Protein AF-A0A3D2WBE5-F1 (afdb_monomer)

Foldseek 3Di:
DQAQLDPPRDPLCLVQADVVCNVVSVVVCCVPPVVCVVVQCVPPNSQQDKDWPDKDKDDWAWAWDWDQDPVRDIDIFTKTKIKMFTDIDPSHPDDCVPPDGIWIFIWGDDPNGIGTHDIPDDHDGPPPPDDD

Secondary structure (DSSP, 8-state):
-EESSSTTB-TT-GGGB-GGGHHHHHHHHHHHTSTTHHHHHHHH-GGGS-EEEEEEEPPPEEEEEEEE-TTSSEEEEEEEEEEEEEEE-S--SS--SSS--EEEEEEEEETTEEEEEEES--PPB-------

Nearest PDB structures (foldseek):
  7c8z-assembly2_H  TM=4.391E-01  e=7.261E-01  Ralstonia sp.
  7jil-assembly1_S  TM=3.353E-01  e=2.164E+00  Flavobacterium johnsoniae

pLDDT: mean 71.67, std 14.64, range [37.5, 90.56]

Solvent-accessible surface area (backbone atoms only — not comparable to full-atom values): 7822 Å² total; per-residue (Å²): 119,37,24,63,62,47,101,85,27,52,69,78,43,69,91,42,44,30,76,95,47,43,65,67,50,49,51,56,38,42,69,74,70,43,67,59,46,68,58,46,40,75,75,63,36,53,82,31,40,59,33,36,73,46,79,49,68,54,83,70,41,64,26,53,43,78,43,75,38,98,87,70,46,82,41,80,38,70,25,30,40,34,45,36,40,46,41,71,49,85,68,36,81,66,82,65,84,85,50,87,47,62,52,37,31,28,32,34,70,56,94,90,41,76,23,41,69,45,71,75,55,86,58,65,66,68,80,81,76,81,80,129

Structure (mmCIF, N/CA/C/O backbone):
data_AF-A0A3D2WBE5-F1
#
_entry.id   AF-A0A3D2WBE5-F1
#
loop_
_atom_site.group_PDB
_atom_site.id
_atom_site.type_symbol
_atom_site.label_atom_id
_atom_site.label_alt_id
_atom_site.label_comp_id
_atom_site.label_asym_id
_atom_site.label_entity_id
_atom_site.label_seq_id
_atom_site.pdbx_PDB_ins_code
_atom_site.Cartn_x
_atom_site.Cartn_y
_atom_site.Cartn_z
_atom_site.occupancy
_atom_site.B_iso_or_equiv
_atom_site.auth_seq_id
_atom_site.auth_comp_id
_atom_site.auth_asym_id
_atom_site.auth_atom_id
_atom_site.pdbx_PDB_model_num
ATOM 1 N N . THR A 1 1 ? -10.119 -5.479 1.412 1.00 49.91 1 THR A N 1
ATOM 2 C CA . THR A 1 1 ? -9.847 -5.194 2.830 1.00 49.91 1 THR A CA 1
ATOM 3 C C . THR A 1 1 ? -8.423 -5.599 3.120 1.00 49.91 1 THR A C 1
ATOM 5 O O . THR A 1 1 ? -8.074 -6.734 2.812 1.00 49.91 1 THR A O 1
ATOM 8 N N . TRP A 1 2 ? -7.585 -4.677 3.592 1.00 57.00 2 TRP A N 1
ATOM 9 C CA . TRP A 1 2 ? -6.273 -5.026 4.152 1.00 57.00 2 TRP A CA 1
ATOM 10 C C . TRP A 1 2 ? -6.467 -5.130 5.665 1.00 57.00 2 TRP A C 1
ATOM 12 O O . TRP A 1 2 ? -7.016 -4.216 6.275 1.00 57.00 2 TRP A O 1
ATOM 22 N N . THR A 1 3 ? -6.138 -6.268 6.264 1.00 50.34 3 THR A N 1
ATOM 23 C CA . THR A 1 3 ? -6.434 -6.546 7.669 1.00 50.34 3 THR A CA 1
ATOM 24 C C . THR A 1 3 ? -5.342 -7.388 8.308 1.00 50.34 3 THR A C 1
ATOM 26 O O . THR A 1 3 ? -4.978 -8.446 7.802 1.00 50.34 3 THR A O 1
ATOM 29 N N . ASN A 1 4 ? -4.873 -6.945 9.474 1.00 53.56 4 ASN A N 1
ATOM 30 C CA . ASN A 1 4 ? -3.970 -7.729 10.316 1.00 53.56 4 ASN A CA 1
ATOM 31 C C . ASN A 1 4 ? -4.735 -8.690 11.247 1.00 53.56 4 ASN A C 1
ATOM 33 O O . ASN A 1 4 ? -4.120 -9.382 12.059 1.00 53.56 4 ASN A O 1
ATOM 37 N N . LYS A 1 5 ? -6.073 -8.751 11.140 1.00 52.94 5 LYS A N 1
ATOM 38 C CA . LYS A 1 5 ? -6.924 -9.660 11.927 1.00 52.94 5 LYS A CA 1
ATOM 39 C C . LYS A 1 5 ? -6.845 -11.108 11.428 1.00 52.94 5 LYS A C 1
ATOM 41 O O . LYS A 1 5 ? -6.922 -12.026 12.240 1.00 52.94 5 LYS A O 1
ATOM 46 N N . ASP A 1 6 ? -6.607 -11.295 10.127 1.00 51.03 6 ASP A N 1
ATOM 47 C CA . ASP A 1 6 ? -6.464 -12.595 9.466 1.00 51.03 6 ASP A CA 1
ATOM 48 C C . ASP A 1 6 ? -5.141 -12.657 8.690 1.00 51.03 6 ASP A C 1
ATOM 50 O O . ASP A 1 6 ? -4.824 -11.771 7.899 1.00 51.03 6 ASP A O 1
ATOM 54 N N . GLY A 1 7 ? -4.364 -13.722 8.913 1.00 49.25 7 GLY A N 1
ATOM 55 C CA . GLY A 1 7 ? -2.922 -13.815 8.625 1.00 49.25 7 GLY A CA 1
ATOM 56 C C . GLY A 1 7 ? -2.427 -13.655 7.177 1.00 49.25 7 GLY A C 1
ATOM 57 O O . GLY A 1 7 ? -1.242 -13.866 6.956 1.00 49.25 7 GLY A O 1
ATOM 58 N N . ASN A 1 8 ? -3.276 -13.291 6.209 1.00 44.59 8 ASN A N 1
ATOM 59 C CA . ASN A 1 8 ? -2.911 -13.169 4.788 1.00 44.59 8 ASN A CA 1
ATOM 60 C C . ASN A 1 8 ? -3.144 -11.768 4.179 1.00 44.59 8 ASN A C 1
ATOM 62 O O . ASN A 1 8 ? -2.920 -11.587 2.984 1.00 44.59 8 ASN A O 1
ATOM 66 N N . TYR A 1 9 ? -3.588 -10.764 4.944 1.00 50.00 9 TYR A N 1
ATOM 67 C CA . TYR A 1 9 ? -3.874 -9.418 4.414 1.00 50.00 9 TYR A CA 1
ATOM 68 C C . TYR A 1 9 ? -3.108 -8.317 5.142 1.00 50.00 9 TYR A C 1
ATOM 70 O O . TYR A 1 9 ? -3.676 -7.290 5.497 1.00 50.00 9 TYR A O 1
ATOM 78 N N . ASP A 1 10 ? -1.809 -8.543 5.312 1.00 59.62 10 ASP A N 1
ATOM 79 C CA . ASP A 1 10 ? -0.871 -7.625 5.952 1.00 59.62 10 ASP A CA 1
ATOM 80 C C . ASP A 1 10 ? -1.057 -6.167 5.485 1.00 59.62 10 ASP A C 1
ATOM 82 O O . ASP A 1 10 ? -0.906 -5.863 4.298 1.00 59.62 10 ASP A O 1
ATOM 86 N N . ILE A 1 11 ? -1.389 -5.265 6.415 1.00 54.34 11 ILE A N 1
ATOM 87 C CA . ILE A 1 11 ? -1.560 -3.827 6.137 1.00 54.34 11 ILE A CA 1
ATOM 88 C C . ILE A 1 11 ? -0.225 -3.188 5.732 1.00 54.34 11 ILE A C 1
ATOM 90 O O . ILE A 1 11 ? -0.222 -2.238 4.954 1.00 54.34 11 ILE A O 1
ATOM 94 N N . GLY A 1 12 ? 0.903 -3.759 6.169 1.00 56.94 12 GLY A N 1
ATOM 95 C CA . GLY A 1 12 ? 2.239 -3.404 5.684 1.00 56.94 12 GLY A CA 1
ATOM 96 C C . GLY A 1 12 ? 2.464 -3.712 4.197 1.00 56.94 12 GLY A C 1
ATOM 97 O O . GLY A 1 12 ? 3.471 -3.299 3.628 1.00 56.94 12 GLY A O 1
ATOM 98 N N . GLY A 1 13 ? 1.531 -4.410 3.535 1.00 57.53 13 GLY A N 1
ATOM 99 C CA . GLY A 1 13 ? 1.585 -4.670 2.099 1.00 57.53 13 GLY A CA 1
ATOM 100 C C . GLY A 1 13 ? 2.693 -5.644 1.705 1.00 57.53 13 GLY A C 1
ATOM 101 O O . GLY A 1 13 ? 3.001 -5.748 0.517 1.00 57.53 13 GLY A O 1
ATOM 102 N N . MET A 1 14 ? 3.262 -6.385 2.669 1.00 57.81 14 MET A N 1
ATOM 103 C CA . MET A 1 14 ? 4.493 -7.160 2.476 1.00 57.81 14 MET A CA 1
ATOM 104 C C . MET A 1 14 ? 4.413 -8.182 1.333 1.00 57.81 14 MET A C 1
ATOM 106 O O . MET A 1 14 ? 5.393 -8.467 0.649 1.00 57.81 14 MET A O 1
ATOM 110 N N . GLN A 1 15 ? 3.214 -8.705 1.086 1.00 58.69 15 GLN A N 1
ATOM 111 C CA . GLN A 1 15 ? 2.937 -9.670 0.024 1.00 58.69 15 GLN A CA 1
ATOM 112 C C . GLN A 1 15 ? 2.983 -9.088 -1.400 1.00 58.69 15 GLN A C 1
ATOM 114 O O . GLN A 1 15 ? 3.049 -9.857 -2.360 1.00 58.69 15 GLN A O 1
ATOM 119 N N . TYR A 1 16 ? 2.934 -7.762 -1.556 1.00 62.81 16 TYR A N 1
ATOM 120 C CA . TYR A 1 16 ? 2.911 -7.071 -2.852 1.00 62.81 16 TYR A CA 1
ATOM 121 C C . TYR A 1 16 ? 4.241 -6.402 -3.204 1.00 62.81 16 TYR A C 1
ATOM 123 O O . TYR A 1 16 ? 4.323 -5.735 -4.231 1.00 62.81 16 TYR A O 1
ATOM 131 N N . ILE A 1 17 ? 5.276 -6.564 -2.379 1.00 66.25 17 ILE A N 1
ATOM 132 C CA . ILE A 1 17 ? 6.580 -5.937 -2.601 1.00 66.25 17 ILE A CA 1
ATOM 133 C C . ILE A 1 17 ? 7.337 -6.666 -3.709 1.00 66.25 17 ILE A C 1
ATOM 135 O O . ILE A 1 17 ? 7.386 -7.898 -3.744 1.00 66.25 17 ILE A O 1
ATOM 139 N N . TYR A 1 18 ? 7.970 -5.887 -4.586 1.00 62.97 18 TYR A N 1
ATOM 140 C CA . TYR A 1 18 ? 8.916 -6.378 -5.576 1.00 62.97 18 TYR A CA 1
ATOM 141 C C . TYR A 1 18 ? 10.061 -7.109 -4.870 1.00 62.97 18 TYR A C 1
ATOM 143 O O . TYR A 1 18 ? 10.773 -6.527 -4.053 1.00 62.97 18 TYR A O 1
ATOM 151 N N . THR A 1 19 ? 10.224 -8.398 -5.174 1.00 62.66 19 THR A N 1
ATOM 152 C CA . THR A 1 19 ? 11.069 -9.335 -4.403 1.00 62.66 19 THR A CA 1
ATOM 153 C C . THR A 1 19 ? 12.483 -8.803 -4.088 1.00 62.66 19 THR A C 1
ATOM 155 O O . THR A 1 19 ? 12.920 -8.956 -2.948 1.00 62.66 19 THR A O 1
ATOM 158 N N . PRO A 1 20 ? 13.189 -8.111 -5.005 1.00 62.75 20 PRO A N 1
ATOM 159 C CA . PRO A 1 20 ? 14.493 -7.502 -4.710 1.00 62.75 20 PRO A CA 1
ATOM 160 C C . PRO A 1 20 ? 14.511 -6.421 -3.615 1.00 62.75 20 PRO A C 1
ATOM 162 O O . PRO A 1 20 ? 15.570 -6.143 -3.061 1.00 62.75 20 PRO A O 1
ATOM 165 N N . MET A 1 21 ? 13.368 -5.817 -3.282 1.00 58.47 21 MET A N 1
ATOM 166 C CA . MET A 1 21 ? 13.240 -4.756 -2.273 1.00 58.47 21 MET A CA 1
ATOM 167 C C . MET A 1 21 ? 12.698 -5.252 -0.924 1.00 58.47 21 MET A C 1
ATOM 169 O O . MET A 1 21 ? 12.549 -4.463 0.011 1.00 58.47 21 MET A O 1
ATOM 173 N N . SER A 1 22 ? 12.425 -6.554 -0.783 1.00 57.12 22 SER A N 1
ATOM 174 C CA . SER A 1 22 ? 11.727 -7.112 0.382 1.00 57.12 22 SER A CA 1
ATOM 175 C C . SER A 1 22 ? 12.429 -6.845 1.719 1.00 57.12 22 SER A C 1
ATOM 177 O O . SER A 1 22 ? 11.751 -6.666 2.725 1.00 57.12 22 SER A O 1
ATOM 179 N N . ALA A 1 23 ? 13.766 -6.784 1.748 1.00 55.78 23 ALA A N 1
ATOM 180 C CA . ALA A 1 23 ? 14.533 -6.526 2.971 1.00 55.78 23 ALA A CA 1
ATOM 181 C C . ALA A 1 23 ? 14.354 -5.087 3.490 1.00 55.78 23 ALA A C 1
ATOM 183 O O . ALA A 1 23 ? 14.080 -4.893 4.672 1.00 55.78 23 ALA A O 1
ATOM 184 N N . ASN A 1 24 ? 14.424 -4.093 2.599 1.00 57.75 24 ASN A N 1
ATOM 185 C CA . ASN A 1 24 ? 14.289 -2.677 2.960 1.00 57.75 24 ASN A CA 1
ATOM 186 C C . ASN A 1 24 ? 12.873 -2.354 3.465 1.00 57.75 24 ASN A C 1
ATOM 188 O O . ASN A 1 24 ? 12.688 -1.574 4.398 1.00 57.75 24 ASN A O 1
ATOM 192 N N . PHE A 1 25 ? 11.862 -2.991 2.874 1.00 58.84 25 PHE A N 1
ATOM 193 C CA . PHE A 1 25 ? 10.472 -2.838 3.298 1.00 58.84 25 PHE A CA 1
ATOM 194 C C . PHE A 1 25 ? 10.123 -3.618 4.565 1.00 58.84 25 PHE A C 1
ATOM 196 O O . PHE A 1 25 ? 9.342 -3.120 5.379 1.00 58.84 25 PHE A O 1
ATOM 203 N N . ALA A 1 26 ? 10.692 -4.816 4.747 1.00 57.00 26 ALA A N 1
ATOM 204 C CA . ALA A 1 26 ? 10.533 -5.574 5.984 1.00 57.00 26 ALA A CA 1
ATOM 205 C C . ALA A 1 26 ? 11.064 -4.769 7.171 1.00 57.00 26 ALA A C 1
ATOM 207 O O . ALA A 1 26 ? 10.385 -4.673 8.186 1.00 57.00 26 ALA A O 1
ATOM 208 N N . GLU A 1 27 ? 12.227 -4.133 7.019 1.00 56.84 27 GLU A N 1
ATOM 209 C CA . GLU A 1 27 ? 12.800 -3.270 8.048 1.00 56.84 27 GLU A CA 1
ATOM 210 C C . GLU A 1 27 ? 11.878 -2.076 8.351 1.00 56.84 27 GLU A C 1
ATOM 212 O O . GLU A 1 27 ? 11.460 -1.901 9.494 1.00 56.84 27 GLU A O 1
ATOM 217 N N . TYR A 1 28 ? 11.453 -1.316 7.336 1.00 56.62 28 TYR A N 1
ATOM 218 C CA . TYR A 1 28 ? 10.557 -0.169 7.539 1.00 56.62 28 TYR A CA 1
ATOM 219 C C . TYR A 1 28 ? 9.241 -0.545 8.242 1.00 56.62 28 TYR A C 1
ATOM 221 O O . TYR A 1 28 ? 8.803 0.158 9.157 1.00 56.62 28 TYR A O 1
ATOM 229 N N . SER A 1 29 ? 8.634 -1.664 7.838 1.00 59.12 29 SER A N 1
ATOM 230 C CA . SER A 1 29 ? 7.362 -2.143 8.389 1.00 59.12 29 SER A CA 1
ATOM 231 C C . SER A 1 29 ? 7.525 -2.683 9.812 1.00 59.12 29 SER A C 1
ATOM 233 O O . SER A 1 29 ? 6.699 -2.398 10.677 1.00 59.12 29 SER A O 1
ATOM 235 N N . LEU A 1 30 ? 8.607 -3.421 10.087 1.00 57.81 30 LEU A N 1
ATOM 236 C CA . LEU A 1 30 ? 8.888 -3.966 11.417 1.00 57.81 30 LEU A CA 1
ATOM 237 C C . LEU A 1 30 ? 9.138 -2.865 12.450 1.00 57.81 30 LEU A C 1
ATOM 239 O O . LEU A 1 30 ? 8.540 -2.908 13.521 1.00 57.81 30 LEU A O 1
ATOM 243 N N . TRP A 1 31 ? 9.964 -1.870 12.118 1.00 53.56 31 TRP A N 1
ATOM 244 C CA . TRP A 1 31 ? 10.348 -0.822 13.068 1.00 53.56 31 TRP A CA 1
ATOM 245 C C . TRP A 1 31 ? 9.261 0.221 13.323 1.00 53.56 31 TRP A C 1
ATOM 247 O O . TRP A 1 31 ? 9.217 0.772 14.409 1.00 53.56 31 TRP A O 1
ATOM 257 N N . ASN A 1 32 ? 8.394 0.520 12.350 1.00 56.12 32 ASN A N 1
ATOM 258 C CA . ASN A 1 32 ? 7.421 1.613 12.510 1.00 56.12 32 ASN A CA 1
ATOM 259 C C . ASN A 1 32 ? 5.987 1.137 12.741 1.00 56.12 32 ASN A C 1
ATOM 261 O O . ASN A 1 32 ? 5.180 1.874 13.300 1.00 56.12 32 ASN A O 1
ATOM 265 N N . PHE A 1 33 ? 5.642 -0.058 12.262 1.00 59.28 33 PHE A N 1
ATOM 266 C CA . PHE A 1 33 ? 4.256 -0.521 12.245 1.00 59.28 33 PHE A CA 1
ATOM 267 C C . PHE A 1 33 ? 4.025 -1.726 13.155 1.00 59.28 33 PHE A C 1
ATOM 269 O O . PHE A 1 33 ? 2.952 -1.851 13.747 1.00 59.28 33 PHE A O 1
ATOM 276 N N . TYR A 1 34 ? 5.031 -2.595 13.299 1.00 59.41 34 TYR A N 1
ATOM 277 C CA . TYR A 1 34 ? 4.922 -3.827 14.081 1.00 59.41 34 TYR A CA 1
ATOM 278 C C . TYR A 1 34 ? 5.636 -3.812 15.431 1.00 59.41 34 TYR A C 1
ATOM 280 O O . TYR A 1 34 ? 5.433 -4.758 16.190 1.00 59.41 34 TYR A O 1
ATOM 288 N N . GLU A 1 35 ? 6.395 -2.761 15.761 1.00 60.34 35 GLU A N 1
ATOM 289 C CA . GLU A 1 35 ? 7.200 -2.675 16.993 1.00 60.34 35 GLU A CA 1
ATOM 290 C C . GLU A 1 35 ? 6.381 -2.996 18.260 1.00 60.34 35 GLU A C 1
ATOM 292 O O . GLU A 1 35 ? 6.818 -3.787 19.093 1.00 60.34 35 GLU A O 1
ATOM 297 N N . ASP A 1 36 ? 5.142 -2.499 18.346 1.00 64.81 36 ASP A N 1
ATOM 298 C CA . ASP A 1 36 ? 4.252 -2.730 19.492 1.00 64.81 36 ASP A CA 1
ATOM 299 C C . ASP A 1 36 ? 3.189 -3.822 19.263 1.00 64.81 36 ASP A C 1
ATOM 301 O O . ASP A 1 36 ? 2.355 -4.083 20.138 1.00 64.81 36 ASP A O 1
ATOM 305 N N . MET A 1 37 ? 3.163 -4.483 18.099 1.00 66.44 37 MET A N 1
ATOM 306 C CA . MET A 1 37 ? 2.048 -5.371 17.737 1.00 66.44 37 MET A CA 1
ATOM 307 C C . MET A 1 37 ? 1.913 -6.568 18.694 1.00 66.44 37 MET A C 1
ATOM 309 O O . MET A 1 37 ? 0.792 -6.937 19.055 1.00 66.44 37 MET A O 1
ATOM 313 N N . ASP A 1 38 ? 3.025 -7.125 19.179 1.00 66.88 38 ASP A N 1
ATOM 314 C CA . ASP A 1 38 ? 3.017 -8.218 20.164 1.00 66.88 38 ASP A CA 1
ATOM 315 C C . ASP A 1 38 ? 2.405 -7.789 21.508 1.00 66.88 38 ASP A C 1
ATOM 317 O O . ASP A 1 38 ? 1.672 -8.558 22.147 1.00 66.88 38 ASP A O 1
ATOM 321 N N . LEU A 1 39 ? 2.645 -6.541 21.923 1.00 69.62 39 LEU A N 1
ATOM 322 C CA . LEU A 1 39 ? 2.055 -5.967 23.130 1.00 69.62 39 LEU A CA 1
ATOM 323 C C . LEU A 1 39 ? 0.535 -5.835 22.980 1.00 69.62 39 LEU A C 1
ATOM 325 O O . LEU A 1 39 ? -0.210 -6.262 23.866 1.00 69.62 39 LEU A O 1
ATOM 329 N N . TYR A 1 40 ? 0.066 -5.309 21.844 1.00 66.38 40 TYR A N 1
ATOM 330 C CA . TYR A 1 40 ? -1.365 -5.162 21.567 1.00 66.38 40 TYR A CA 1
ATOM 331 C C . TYR A 1 40 ? -2.089 -6.509 21.472 1.00 66.38 40 TYR A C 1
ATOM 333 O O . TYR A 1 40 ? -3.173 -6.655 22.042 1.00 66.38 40 TYR A O 1
ATOM 341 N N . ILE A 1 41 ? -1.483 -7.516 20.830 1.00 68.25 41 ILE A N 1
ATOM 342 C CA . ILE A 1 41 ? -2.039 -8.878 20.770 1.00 68.25 41 ILE A CA 1
ATOM 343 C C . ILE A 1 41 ? -2.174 -9.462 22.178 1.00 68.25 41 ILE A C 1
ATOM 345 O O . ILE A 1 41 ? -3.220 -10.022 22.511 1.00 68.25 41 ILE A O 1
ATOM 349 N N . THR A 1 42 ? -1.138 -9.309 23.005 1.00 73.69 42 THR A N 1
ATOM 350 C CA . THR A 1 42 ? -1.114 -9.851 24.370 1.00 73.69 42 THR A CA 1
ATOM 351 C C . THR A 1 42 ? -2.155 -9.186 25.272 1.00 73.69 42 THR A C 1
ATOM 353 O O . THR A 1 42 ? -2.759 -9.859 26.106 1.00 73.69 42 THR A O 1
ATOM 356 N N . GLN A 1 43 ? -2.383 -7.878 25.118 1.00 74.81 43 GLN A N 1
ATOM 357 C CA . GLN A 1 43 ? -3.281 -7.118 25.994 1.00 74.81 43 GLN A CA 1
ATOM 358 C C . GLN A 1 43 ? -4.747 -7.118 25.547 1.00 74.81 43 GLN A C 1
ATOM 360 O O . GLN A 1 43 ? -5.635 -7.147 26.399 1.00 74.81 43 GLN A O 1
ATOM 365 N N . TYR A 1 44 ? -5.016 -7.073 24.240 1.00 77.81 44 TYR A N 1
ATOM 366 C CA . TYR A 1 44 ? -6.360 -6.796 23.718 1.00 77.81 44 TYR A CA 1
ATOM 367 C C . TYR A 1 44 ? -6.913 -7.880 22.796 1.00 77.81 44 TYR A C 1
ATOM 369 O O . TYR A 1 44 ? -8.103 -7.849 22.491 1.00 77.81 44 TYR A O 1
ATOM 377 N N . GLY A 1 45 ? -6.089 -8.846 22.390 1.00 73.00 45 GLY A N 1
ATOM 378 C CA . GLY A 1 45 ? -6.485 -9.878 21.441 1.00 73.00 45 GLY A CA 1
ATOM 379 C C . GLY A 1 45 ? -6.417 -9.417 19.983 1.00 73.00 45 GLY A C 1
ATOM 380 O O . GLY A 1 45 ? -6.359 -8.231 19.658 1.00 73.00 45 GLY A O 1
ATOM 381 N N . ARG A 1 46 ? -6.391 -10.397 19.075 1.00 72.50 46 ARG A N 1
ATOM 382 C CA . ARG A 1 46 ? -6.218 -10.174 17.629 1.00 72.50 46 ARG A CA 1
ATOM 383 C C . ARG A 1 46 ? -7.391 -9.451 16.970 1.00 72.50 46 ARG A C 1
ATOM 385 O O . ARG A 1 46 ? -7.191 -8.741 15.992 1.00 72.50 46 ARG A O 1
ATOM 392 N N . ASP A 1 47 ? -8.600 -9.605 17.502 1.00 75.44 47 ASP A N 1
ATOM 393 C CA . ASP A 1 47 ? -9.810 -8.953 16.992 1.00 75.44 47 ASP A CA 1
ATOM 394 C C . ASP A 1 47 ? -9.784 -7.426 17.169 1.00 75.44 47 ASP A C 1
ATOM 396 O O . ASP A 1 47 ? -10.546 -6.721 16.507 1.00 75.44 47 ASP A O 1
ATOM 400 N N . LYS A 1 48 ? -8.888 -6.917 18.027 1.00 76.38 48 LYS A N 1
ATOM 401 C CA . LYS A 1 48 ? -8.675 -5.487 18.293 1.00 76.38 48 LYS A CA 1
ATOM 402 C C . LYS A 1 48 ? -7.501 -4.874 17.538 1.00 76.38 48 LYS A C 1
ATOM 404 O O . LYS A 1 48 ? -7.172 -3.714 17.788 1.00 76.38 48 LYS A O 1
ATOM 409 N N . LEU A 1 49 ? -6.880 -5.627 16.630 1.00 75.31 49 LEU A N 1
ATOM 410 C CA . LEU A 1 49 ? -5.888 -5.083 15.712 1.00 75.31 49 LEU A CA 1
ATOM 411 C C . LEU A 1 49 ? -6.548 -4.183 14.667 1.00 75.31 49 LEU A C 1
ATOM 413 O O . LEU A 1 49 ? -7.727 -4.315 14.336 1.00 75.31 49 LEU A O 1
ATOM 417 N N . ILE A 1 50 ? -5.748 -3.268 14.135 1.00 76.38 50 ILE A N 1
ATOM 418 C CA . ILE A 1 50 ? -6.148 -2.365 13.061 1.00 76.38 50 ILE A CA 1
ATOM 419 C C . ILE A 1 50 ? -6.585 -3.114 11.798 1.00 76.38 50 ILE A C 1
ATOM 421 O O . ILE A 1 50 ? -6.091 -4.188 11.450 1.00 76.38 50 ILE A O 1
ATOM 425 N N . GLU A 1 51 ? -7.512 -2.484 11.090 1.00 79.06 51 GLU A N 1
ATOM 426 C CA . GLU A 1 51 ? -8.075 -2.952 9.833 1.00 79.06 51 GLU A CA 1
ATOM 427 C C . GLU A 1 51 ? -8.273 -1.749 8.915 1.00 79.06 51 GLU A C 1
ATOM 429 O O . GLU A 1 51 ? -8.772 -0.716 9.358 1.00 79.06 51 GLU A O 1
ATOM 434 N N . VAL A 1 52 ? -7.897 -1.880 7.645 1.00 80.12 52 VAL A N 1
ATOM 435 C CA . VAL A 1 52 ? -8.227 -0.905 6.607 1.00 80.12 52 VAL A CA 1
ATOM 436 C C . VAL A 1 52 ? -9.582 -1.269 6.013 1.00 80.12 52 VAL A C 1
ATOM 438 O O . VAL A 1 52 ? -9.732 -2.292 5.335 1.00 80.12 52 VAL A O 1
ATOM 441 N N . THR A 1 53 ? -10.569 -0.413 6.252 1.00 83.44 53 THR A N 1
ATOM 442 C CA . THR A 1 53 ? -11.964 -0.627 5.845 1.00 83.44 53 THR A CA 1
ATOM 443 C C . THR A 1 53 ? -12.260 -0.075 4.456 1.00 83.44 53 THR A C 1
ATOM 445 O O . THR A 1 53 ? -13.161 -0.570 3.781 1.00 83.44 53 THR A O 1
ATOM 448 N N . SER A 1 54 ? -11.485 0.914 4.005 1.00 82.75 54 SER A N 1
ATOM 449 C CA . SER A 1 54 ? -11.645 1.551 2.699 1.00 82.75 54 SER A CA 1
ATOM 450 C C . SER A 1 54 ? -10.295 1.926 2.100 1.00 82.75 54 SER A C 1
ATOM 452 O O . SER A 1 54 ? -9.398 2.373 2.812 1.00 82.75 54 SER A O 1
ATOM 454 N N . VAL A 1 55 ? -10.167 1.754 0.783 1.00 82.88 55 VAL A N 1
ATOM 455 C CA . VAL A 1 55 ? -9.016 2.197 -0.011 1.00 82.88 55 VAL A CA 1
ATOM 456 C C . VAL A 1 55 ? -9.543 2.924 -1.241 1.00 82.88 55 VAL A C 1
ATOM 458 O O . VAL A 1 55 ? -10.429 2.428 -1.936 1.00 82.88 55 VAL A O 1
ATOM 461 N N . TH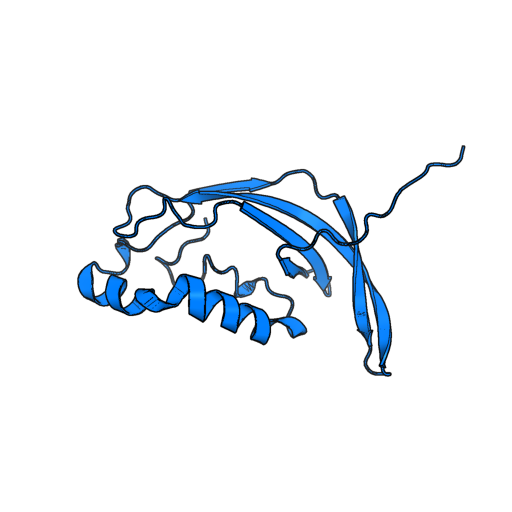R A 1 56 ? -8.971 4.086 -1.523 1.00 85.81 56 THR A N 1
ATOM 462 C CA . THR A 1 56 ? -9.199 4.854 -2.748 1.00 85.81 56 THR A CA 1
ATOM 463 C C . THR A 1 56 ? -7.862 5.123 -3.418 1.00 85.81 56 THR A C 1
ATOM 465 O O . THR A 1 56 ? -6.841 5.243 -2.743 1.00 85.81 56 THR A O 1
ATOM 468 N N . ALA A 1 57 ? -7.853 5.208 -4.743 1.00 85.75 57 ALA A N 1
ATOM 469 C CA . ALA A 1 57 ? -6.655 5.530 -5.503 1.00 85.75 57 ALA A CA 1
ATOM 470 C C . ALA A 1 57 ? -6.972 6.571 -6.573 1.00 85.75 57 ALA A C 1
ATOM 472 O O . ALA A 1 57 ? -8.050 6.555 -7.172 1.00 85.75 57 ALA A O 1
ATOM 473 N N . GLU A 1 58 ? -6.026 7.477 -6.791 1.00 88.19 58 GLU A N 1
ATOM 474 C CA . GLU A 1 58 ? -6.030 8.367 -7.948 1.00 88.19 58 GLU A CA 1
ATOM 475 C C . GLU A 1 58 ? -5.686 7.567 -9.222 1.00 88.19 58 GLU A C 1
ATOM 477 O O . GLU A 1 58 ? -5.102 6.479 -9.1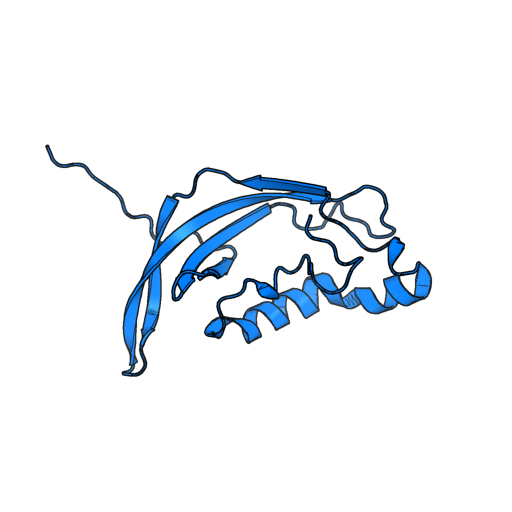25 1.00 88.19 58 GLU A O 1
ATOM 482 N N . PRO A 1 59 ? -6.048 8.063 -10.423 1.00 88.00 59 PRO A N 1
ATOM 483 C CA . PRO A 1 59 ? -5.631 7.439 -11.673 1.00 88.00 59 PRO A CA 1
ATOM 484 C C . PRO A 1 59 ? -4.113 7.245 -11.724 1.00 88.00 59 PRO A C 1
ATOM 486 O O . PRO A 1 59 ? -3.351 8.142 -11.366 1.00 88.00 59 PRO A O 1
ATOM 489 N N . ALA A 1 60 ? -3.686 6.068 -12.174 1.00 88.19 60 ALA A N 1
ATOM 490 C CA . ALA A 1 60 ? -2.275 5.746 -12.310 1.00 88.19 60 ALA A CA 1
ATOM 491 C C . ALA A 1 60 ? -1.610 6.631 -13.377 1.00 88.19 60 ALA A C 1
ATOM 493 O O . ALA A 1 60 ? -2.193 6.872 -14.436 1.00 88.19 60 ALA A O 1
ATOM 494 N N . VAL A 1 61 ? -0.383 7.073 -13.109 1.00 90.25 61 VAL A N 1
ATOM 495 C CA . VAL A 1 61 ? 0.423 7.890 -14.031 1.00 90.25 61 VAL A CA 1
ATOM 496 C C . VAL A 1 61 ? 1.588 7.056 -14.546 1.00 90.25 61 VAL A C 1
ATOM 498 O O . VAL A 1 61 ? 2.280 6.432 -13.745 1.00 90.25 61 VAL A O 1
ATOM 501 N N . SER A 1 62 ? 1.809 7.035 -15.862 1.00 90.56 62 SER A N 1
ATOM 502 C CA . SER A 1 62 ? 2.926 6.301 -16.464 1.00 90.56 62 SER A CA 1
ATOM 503 C C . SER A 1 62 ? 4.274 6.822 -15.971 1.00 90.56 62 SER A C 1
ATOM 505 O O . SER A 1 62 ? 4.504 8.030 -15.877 1.00 90.56 62 SER A O 1
ATOM 507 N N . ALA A 1 63 ? 5.176 5.894 -15.688 1.00 87.69 63 ALA A N 1
ATOM 508 C CA . ALA A 1 63 ? 6.499 6.171 -15.166 1.00 87.69 63 ALA A CA 1
ATOM 509 C C . ALA A 1 63 ? 7.531 5.157 -15.675 1.00 87.69 63 ALA A C 1
ATOM 511 O O . ALA A 1 63 ? 7.201 4.144 -16.295 1.00 87.69 63 ALA A O 1
ATOM 512 N N . VAL A 1 64 ? 8.799 5.426 -15.370 1.00 87.94 64 VAL A N 1
ATOM 513 C CA . VAL A 1 64 ? 9.906 4.488 -15.572 1.00 87.94 64 VAL A CA 1
ATOM 514 C C . VAL A 1 64 ? 10.565 4.207 -14.231 1.00 87.94 64 VAL A C 1
ATOM 516 O O . VAL A 1 64 ? 10.831 5.128 -13.461 1.00 87.94 64 VAL A O 1
ATOM 519 N N . TYR A 1 65 ? 10.836 2.933 -13.958 1.00 86.00 65 TYR A N 1
ATOM 520 C CA . TYR A 1 65 ? 11.594 2.517 -12.784 1.00 86.00 65 TYR A CA 1
ATOM 521 C C . TYR A 1 65 ? 12.923 1.896 -13.209 1.00 86.00 65 TYR A C 1
ATOM 523 O O . TYR A 1 65 ? 12.942 0.942 -13.986 1.00 86.00 65 TYR A O 1
ATOM 531 N N . GLU A 1 66 ? 14.035 2.438 -12.722 1.00 86.81 66 GLU A N 1
ATOM 532 C CA . GLU A 1 66 ? 15.370 1.942 -13.052 1.00 86.81 66 GLU A CA 1
ATOM 533 C C . GLU A 1 66 ? 15.876 0.972 -11.985 1.00 86.81 66 GLU A C 1
ATOM 535 O O . GLU A 1 66 ? 15.862 1.267 -10.789 1.00 86.81 66 GLU A O 1
ATOM 540 N N . ILE A 1 67 ? 16.361 -0.185 -12.433 1.00 82.50 67 ILE A N 1
ATOM 541 C CA . ILE A 1 67 ? 17.069 -1.159 -11.601 1.00 82.50 67 ILE A CA 1
ATOM 542 C C . ILE A 1 67 ? 18.473 -1.396 -12.147 1.00 82.50 67 ILE A C 1
ATOM 544 O O . ILE A 1 67 ? 18.734 -1.207 -13.333 1.00 82.50 67 ILE A O 1
ATOM 548 N N . THR A 1 68 ? 19.378 -1.872 -11.299 1.00 83.62 68 THR A N 1
ATOM 549 C CA . THR A 1 68 ? 20.671 -2.394 -11.754 1.00 83.62 68 THR A CA 1
ATOM 550 C C . THR A 1 68 ? 20.480 -3.811 -12.296 1.00 83.62 68 THR A C 1
ATOM 552 O O . THR A 1 68 ? 20.023 -4.693 -11.568 1.00 83.62 68 THR A O 1
ATOM 555 N N . GLY A 1 69 ? 20.819 -4.029 -13.565 1.00 81.31 69 GLY A N 1
ATOM 556 C CA . GLY A 1 69 ? 20.815 -5.338 -14.215 1.00 81.31 69 GLY A CA 1
ATOM 557 C C . GLY A 1 69 ? 21.924 -6.264 -13.708 1.00 81.31 69 GLY A C 1
ATOM 558 O O . GLY A 1 69 ? 22.855 -5.839 -13.023 1.00 81.31 69 GLY A O 1
ATOM 559 N N . GLU A 1 70 ? 21.845 -7.548 -14.066 1.00 81.12 70 GLU A N 1
ATOM 560 C CA . GLU A 1 70 ? 22.826 -8.571 -13.655 1.00 81.12 70 GLU A CA 1
ATOM 561 C C . GLU A 1 70 ? 24.254 -8.283 -14.148 1.00 81.12 70 GLU A C 1
ATOM 563 O O . GLU A 1 70 ? 25.229 -8.707 -13.530 1.00 81.12 70 GLU A O 1
ATOM 568 N N . ASP A 1 71 ? 24.384 -7.540 -15.246 1.00 87.75 71 ASP A N 1
ATOM 569 C CA . ASP A 1 71 ? 25.649 -7.092 -15.830 1.00 87.75 71 ASP A CA 1
ATOM 570 C C . ASP A 1 71 ? 26.170 -5.770 -15.228 1.00 87.75 71 ASP A C 1
ATOM 572 O O . ASP A 1 71 ? 27.228 -5.279 -15.628 1.00 87.75 71 ASP A O 1
ATOM 576 N N . GLY A 1 72 ? 25.445 -5.199 -14.261 1.00 84.81 72 GLY A N 1
ATOM 577 C CA . GLY A 1 72 ? 25.758 -3.924 -13.619 1.00 84.81 72 GLY A CA 1
ATOM 578 C C . GLY A 1 72 ? 25.270 -2.685 -14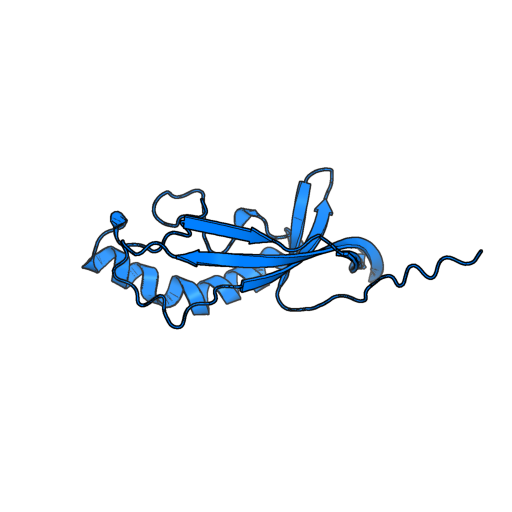.376 1.00 84.81 72 GLY A C 1
ATOM 579 O O . GLY A 1 72 ? 25.482 -1.576 -13.886 1.00 84.81 72 GLY A O 1
ATOM 580 N N . ASN A 1 73 ? 24.617 -2.839 -15.532 1.00 87.44 73 ASN A N 1
ATOM 581 C CA . ASN A 1 73 ? 24.072 -1.719 -16.301 1.00 87.44 73 ASN A CA 1
ATOM 582 C C . ASN A 1 73 ? 22.630 -1.392 -15.875 1.00 87.44 73 ASN A C 1
ATOM 584 O O . ASN A 1 73 ? 21.901 -2.283 -15.438 1.00 87.44 73 ASN A O 1
ATOM 588 N N . PRO A 1 74 ? 22.184 -0.129 -15.996 1.00 87.12 74 PRO A N 1
ATOM 589 C CA . PRO A 1 74 ? 20.808 0.238 -15.680 1.00 87.12 74 PRO A CA 1
ATOM 590 C C . PRO A 1 74 ? 19.819 -0.406 -16.661 1.00 87.12 74 PRO A C 1
ATOM 592 O O . PRO A 1 74 ? 20.032 -0.412 -17.874 1.00 87.12 74 PRO A O 1
ATOM 595 N N . VAL A 1 75 ? 18.716 -0.920 -16.121 1.00 87.81 75 VAL A N 1
ATOM 596 C CA . VAL A 1 75 ? 17.579 -1.474 -16.860 1.00 87.81 75 VAL A CA 1
ATOM 597 C C . VAL A 1 75 ? 16.330 -0.690 -16.480 1.00 87.81 75 VAL A C 1
ATOM 599 O O . VAL A 1 75 ? 15.969 -0.611 -15.306 1.00 87.81 75 VAL A O 1
ATOM 602 N N . SER A 1 76 ? 15.662 -0.129 -17.483 1.00 88.94 76 SER A N 1
ATOM 603 C CA . SER A 1 76 ? 14.402 0.593 -17.323 1.00 88.94 76 SER A CA 1
ATOM 604 C C . SER A 1 76 ? 13.216 -0.364 -17.413 1.00 88.94 76 SER A C 1
ATOM 606 O O . SER A 1 76 ? 13.082 -1.115 -18.381 1.00 88.94 76 SER A O 1
ATOM 608 N N . LEU A 1 77 ? 12.335 -0.309 -16.419 1.00 86.56 77 LEU A N 1
ATOM 609 C CA . LEU A 1 77 ? 11.073 -1.039 -16.378 1.00 86.56 77 LEU A CA 1
ATOM 610 C C . LEU A 1 77 ? 9.909 -0.075 -16.608 1.00 86.56 77 LEU A C 1
ATOM 612 O O . LEU A 1 77 ? 9.901 1.032 -16.064 1.00 86.56 77 LEU A O 1
ATOM 616 N N . GLU A 1 78 ? 8.909 -0.514 -17.375 1.00 88.56 78 GLU A N 1
ATOM 617 C CA . GLU A 1 78 ? 7.619 0.174 -17.419 1.00 88.56 78 GLU A CA 1
ATOM 618 C C . GLU A 1 78 ? 7.002 0.153 -16.019 1.00 88.56 78 GLU A C 1
ATOM 620 O O . GLU A 1 78 ? 6.868 -0.906 -15.390 1.00 88.56 78 GLU A O 1
ATOM 625 N N . ALA A 1 79 ? 6.642 1.336 -15.535 1.00 90.31 79 ALA A N 1
ATOM 626 C CA . ALA A 1 79 ? 6.110 1.519 -14.204 1.00 90.31 79 ALA A CA 1
ATOM 627 C C . ALA A 1 79 ? 4.905 2.456 -14.213 1.00 90.31 79 ALA A C 1
ATOM 629 O O . ALA A 1 79 ? 4.648 3.183 -15.172 1.00 90.31 79 ALA A O 1
ATOM 630 N N . TYR A 1 80 ? 4.182 2.456 -13.101 1.00 89.81 80 TYR A N 1
ATOM 631 C CA . TYR A 1 80 ? 3.131 3.426 -12.842 1.00 89.81 80 TYR A CA 1
ATOM 632 C C . TYR A 1 80 ? 3.262 3.981 -11.433 1.00 89.81 80 TYR A C 1
ATOM 634 O O . TYR A 1 80 ? 3.528 3.242 -10.483 1.00 89.81 80 TYR A O 1
ATOM 642 N N . THR A 1 81 ? 3.015 5.276 -11.296 1.00 89.00 81 THR A N 1
ATOM 643 C CA . THR A 1 81 ? 2.835 5.929 -10.005 1.00 89.00 81 THR A CA 1
ATOM 644 C C . THR A 1 81 ? 1.361 5.864 -9.623 1.00 89.00 81 THR A C 1
ATOM 646 O O . THR A 1 81 ? 0.495 6.323 -10.369 1.00 89.00 81 THR A O 1
ATOM 649 N N . VAL A 1 82 ? 1.069 5.295 -8.456 1.00 87.94 82 VAL A N 1
ATOM 650 C CA . VAL A 1 82 ? -0.280 5.179 -7.894 1.00 87.94 82 VAL A CA 1
ATOM 651 C C . VAL A 1 82 ? -0.299 5.859 -6.539 1.00 87.94 82 VAL A C 1
ATOM 653 O O . VAL A 1 82 ? 0.386 5.432 -5.611 1.00 87.94 82 VAL A O 1
ATOM 656 N N . LYS A 1 83 ? -1.116 6.899 -6.396 1.00 86.94 83 LYS A N 1
ATOM 657 C CA . LYS A 1 83 ? -1.385 7.508 -5.096 1.00 86.94 83 LYS A CA 1
ATOM 658 C C . LYS A 1 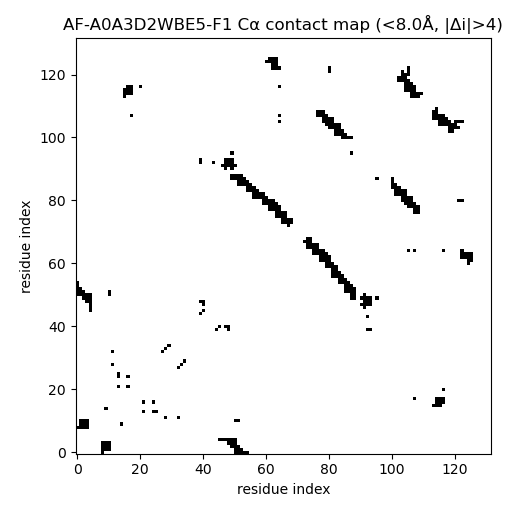83 ? -2.640 6.889 -4.506 1.00 86.94 83 LYS A C 1
ATOM 660 O O . LYS A 1 83 ? -3.719 7.013 -5.083 1.00 86.94 83 LYS A O 1
ATOM 665 N N . ALA A 1 84 ? -2.495 6.233 -3.361 1.00 85.88 84 ALA A N 1
ATOM 666 C CA . ALA A 1 84 ? -3.611 5.638 -2.644 1.00 85.88 84 ALA A CA 1
ATOM 667 C C . ALA A 1 84 ? -3.811 6.300 -1.283 1.00 85.88 84 ALA A C 1
ATOM 669 O O . ALA A 1 84 ? -2.860 6.740 -0.635 1.00 85.88 84 ALA A O 1
ATOM 670 N N . ASN A 1 85 ? -5.064 6.326 -0.851 1.00 85.69 85 ASN A N 1
ATOM 671 C CA . ASN A 1 85 ? -5.504 6.791 0.454 1.00 85.69 85 ASN A CA 1
ATOM 672 C C . ASN A 1 85 ? -6.367 5.701 1.083 1.00 85.69 85 ASN A C 1
ATOM 674 O O . ASN A 1 85 ? -7.109 5.011 0.379 1.00 85.69 85 ASN A O 1
ATOM 678 N N . TRP A 1 86 ? -6.301 5.555 2.397 1.00 87.06 86 TRP A N 1
ATOM 679 C CA . TRP A 1 86 ? -7.052 4.538 3.114 1.00 87.06 86 TRP A CA 1
ATOM 680 C C . TRP A 1 86 ? -7.581 5.028 4.454 1.00 87.06 86 TRP A C 1
ATOM 682 O O . TRP A 1 86 ? -7.062 5.963 5.066 1.00 87.06 86 TRP A O 1
ATOM 692 N N . GLU A 1 87 ? -8.631 4.355 4.909 1.00 85.62 87 GLU A N 1
ATOM 693 C CA . GLU A 1 87 ? -9.280 4.611 6.188 1.00 85.62 87 GLU A CA 1
ATOM 694 C C . GLU A 1 87 ? -9.156 3.388 7.091 1.00 85.62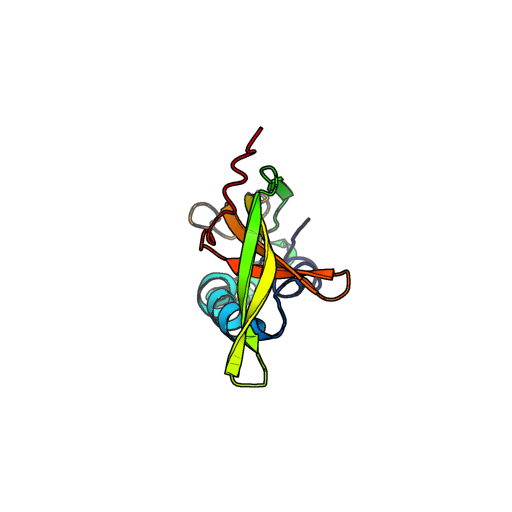 87 GLU A C 1
ATOM 696 O O . GLU A 1 87 ? -9.326 2.248 6.651 1.00 85.62 87 GLU A O 1
ATOM 701 N N . TYR A 1 88 ? -8.873 3.640 8.367 1.00 84.75 88 TYR A N 1
ATOM 702 C CA . TYR A 1 88 ? -8.867 2.607 9.393 1.00 84.75 88 TYR A CA 1
ATOM 703 C C . TYR A 1 88 ? -10.267 2.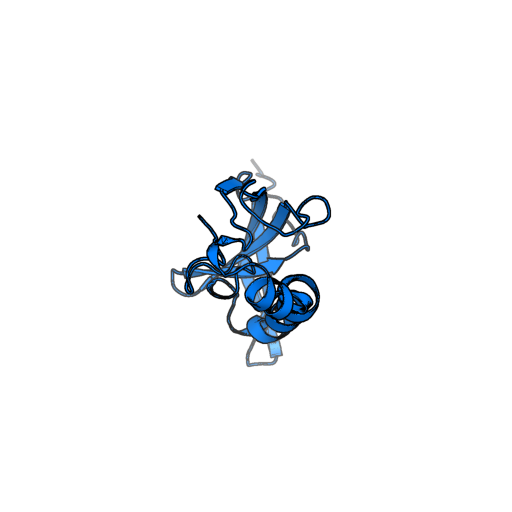424 9.979 1.00 84.75 88 TYR A C 1
ATOM 705 O O . TYR A 1 88 ? -11.004 3.391 10.182 1.00 84.75 88 TYR A O 1
ATOM 713 N N . GLY A 1 89 ? -10.614 1.181 10.297 1.00 83.69 89 GLY A N 1
ATOM 714 C CA . GLY A 1 89 ? -11.809 0.856 11.060 1.00 83.69 89 GLY A CA 1
ATOM 715 C C . GLY A 1 89 ? -11.740 1.398 12.486 1.00 83.69 89 GLY A C 1
ATOM 716 O O . GLY A 1 89 ? -10.670 1.522 13.077 1.00 83.69 89 GLY A O 1
ATOM 717 N N . THR A 1 90 ? -12.904 1.692 13.058 1.00 83.19 90 THR A N 1
ATOM 718 C CA . THR A 1 90 ? -13.025 2.213 14.429 1.00 83.19 90 THR A CA 1
ATOM 719 C C . THR A 1 90 ? -12.926 1.125 15.498 1.00 83.19 90 THR A C 1
ATOM 721 O O . THR A 1 90 ? -12.776 1.429 16.676 1.00 83.19 90 THR A O 1
ATOM 724 N N . GLU A 1 91 ? -13.031 -0.147 15.112 1.00 84.50 91 GLU A N 1
ATOM 725 C CA . GLU A 1 91 ? -12.954 -1.295 16.018 1.00 84.50 91 GLU A CA 1
ATOM 726 C C . GLU A 1 91 ? -11.501 -1.745 16.226 1.00 84.50 91 GLU A C 1
ATOM 728 O O . GLU A 1 91 ? -11.113 -2.847 15.840 1.00 84.50 91 GLU A O 1
ATOM 733 N N . THR A 1 92 ? -10.694 -0.868 16.824 1.00 80.12 92 THR A N 1
ATOM 734 C CA . THR A 1 92 ? -9.288 -1.114 17.173 1.00 80.12 92 THR A CA 1
ATOM 735 C C . THR A 1 92 ? -8.959 -0.514 18.539 1.00 80.12 92 THR A C 1
ATOM 737 O O . THR A 1 92 ? -9.550 0.489 18.940 1.00 80.12 92 THR A O 1
ATOM 740 N N . SER A 1 93 ? -8.019 -1.130 19.258 1.00 80.38 93 SER A N 1
ATOM 741 C CA . SER A 1 93 ? -7.465 -0.580 20.508 1.00 80.38 93 SER A CA 1
ATOM 742 C C . SER A 1 93 ? -6.236 0.311 20.275 1.00 80.38 93 SER A C 1
ATOM 744 O O . SER A 1 93 ? -5.675 0.843 21.232 1.00 80.38 93 SER A O 1
ATOM 746 N N . MET A 1 94 ? -5.790 0.455 19.024 1.00 76.81 94 MET A N 1
ATOM 747 C CA . MET A 1 94 ? -4.627 1.268 18.653 1.00 76.81 94 MET A CA 1
ATOM 748 C C . MET A 1 94 ? -5.055 2.701 18.306 1.00 76.81 94 MET A C 1
ATOM 750 O O . MET A 1 94 ? -6.111 2.913 17.710 1.00 76.81 94 MET A O 1
ATOM 754 N N . ASP A 1 95 ? -4.221 3.693 18.629 1.00 79.06 95 ASP A N 1
ATOM 755 C CA . ASP A 1 95 ? -4.435 5.069 18.169 1.00 79.06 95 ASP A CA 1
ATOM 756 C C . ASP A 1 95 ? -4.023 5.205 16.696 1.00 79.06 95 ASP A C 1
ATOM 758 O O . ASP A 1 95 ? -2.847 5.317 16.354 1.00 79.06 95 ASP A O 1
ATOM 762 N N . THR A 1 96 ? -5.013 5.218 15.806 1.00 76.94 96 THR A N 1
ATOM 763 C CA . THR A 1 96 ? -4.802 5.374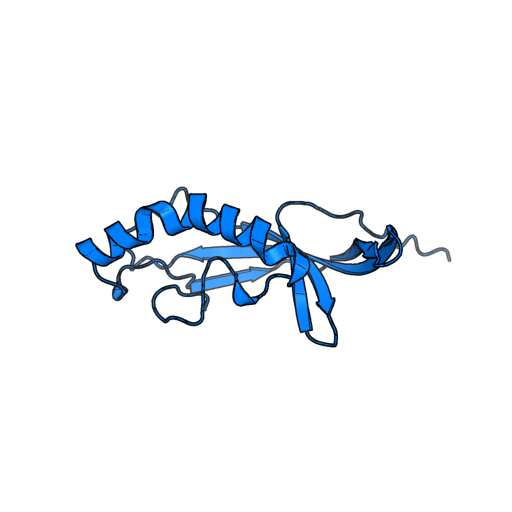 14.361 1.00 76.94 96 THR A CA 1
ATOM 764 C C . THR A 1 96 ? -4.719 6.837 13.915 1.00 76.94 96 THR A C 1
ATOM 766 O O . THR A 1 96 ? -4.682 7.117 12.712 1.00 76.94 96 THR A O 1
ATOM 769 N N . SER A 1 97 ? -4.754 7.807 14.838 1.00 76.88 97 SER A N 1
ATOM 770 C CA . SER A 1 97 ? -4.738 9.232 14.487 1.00 76.88 97 SER A CA 1
ATOM 771 C C . SER A 1 97 ? -3.405 9.659 13.874 1.00 76.88 97 SER A C 1
ATOM 773 O O . SER A 1 97 ? -3.414 10.438 12.920 1.00 76.88 97 SER A O 1
ATOM 775 N N . GLN A 1 98 ? -2.303 9.094 14.376 1.00 70.62 98 GLN A N 1
ATOM 776 C CA . GLN A 1 98 ? -0.929 9.385 13.956 1.00 70.62 98 GLN A CA 1
ATOM 777 C C . GLN A 1 98 ? -0.412 8.441 12.862 1.00 70.62 98 GLN A C 1
ATOM 779 O O . GLN A 1 98 ? 0.679 8.640 12.335 1.00 70.62 98 GLN A O 1
ATOM 784 N N . MET A 1 99 ? -1.180 7.408 12.514 1.00 75.88 99 MET A N 1
ATOM 785 C CA . MET A 1 99 ? -0.777 6.435 11.504 1.00 75.88 99 MET A CA 1
ATOM 786 C C . MET A 1 99 ? -0.908 7.011 10.093 1.00 75.88 99 MET A C 1
ATOM 788 O O . MET A 1 99 ? -1.819 7.792 9.801 1.00 75.88 99 MET A O 1
ATOM 792 N N . GLN A 1 100 ? -0.024 6.571 9.197 1.00 74.31 100 GLN A N 1
ATOM 793 C CA . GLN A 1 100 ? -0.092 6.889 7.773 1.00 74.31 100 GLN A CA 1
ATOM 794 C C . GLN A 1 100 ? -1.448 6.457 7.191 1.00 74.31 100 GLN A C 1
ATOM 796 O O . GLN A 1 100 ? -1.925 5.363 7.482 1.00 74.31 100 GLN A O 1
ATOM 801 N N . LYS A 1 101 ? -2.065 7.318 6.374 1.00 82.75 101 LYS A N 1
ATOM 802 C CA . LYS A 1 101 ? -3.369 7.086 5.711 1.00 82.75 101 LYS A CA 1
ATOM 803 C C . LYS A 1 101 ? -3.298 7.227 4.193 1.00 82.75 101 LYS A C 1
ATOM 805 O O . LYS A 1 101 ? -4.315 7.208 3.510 1.00 82.75 101 LYS A O 1
ATOM 810 N N . SER A 1 102 ? -2.099 7.433 3.666 1.00 83.88 102 SER A N 1
ATOM 811 C CA . SER A 1 102 ? -1.863 7.626 2.245 1.00 83.88 102 SER A CA 1
ATOM 812 C C . SER A 1 102 ? -0.419 7.320 1.892 1.00 83.88 102 SER A C 1
ATOM 814 O O . SER A 1 102 ? 0.489 7.637 2.666 1.00 83.88 102 SER A O 1
ATOM 816 N N . ALA A 1 103 ? -0.200 6.795 0.695 1.00 81.81 103 ALA A N 1
ATOM 817 C CA . ALA A 1 103 ? 1.125 6.582 0.141 1.00 81.81 103 ALA A CA 1
ATOM 818 C C . ALA A 1 103 ? 1.102 6.724 -1.381 1.00 81.81 103 ALA A C 1
ATOM 820 O O . ALA A 1 103 ? 0.083 6.500 -2.036 1.00 81.81 103 ALA A O 1
ATOM 821 N N . VAL A 1 104 ? 2.258 7.094 -1.922 1.00 83.94 104 VAL A N 1
ATOM 822 C CA . VAL A 1 104 ? 2.545 7.037 -3.353 1.00 83.94 104 VAL A CA 1
ATOM 823 C C . VAL A 1 104 ? 3.385 5.793 -3.594 1.00 83.94 104 VAL A C 1
ATOM 825 O O . VAL A 1 104 ? 4.419 5.614 -2.949 1.00 83.94 104 VAL A O 1
ATOM 828 N N . PHE A 1 105 ? 2.923 4.941 -4.498 1.00 84.81 105 PHE A N 1
ATOM 829 C CA . PHE A 1 105 ? 3.556 3.686 -4.869 1.00 84.81 105 PHE A CA 1
ATOM 830 C C . PHE A 1 105 ? 4.075 3.782 -6.296 1.00 84.81 105 PHE A C 1
ATOM 832 O O . PHE A 1 105 ? 3.347 4.222 -7.182 1.00 84.81 105 PHE A O 1
ATOM 839 N N . THR A 1 106 ? 5.294 3.311 -6.530 1.00 87.56 106 THR A N 1
ATOM 840 C CA . THR A 1 106 ? 5.732 2.926 -7.876 1.00 87.56 106 THR A CA 1
ATOM 841 C C . THR A 1 106 ? 5.464 1.441 -8.044 1.00 87.56 106 THR A C 1
ATOM 843 O O . THR A 1 106 ? 5.967 0.642 -7.250 1.00 87.56 106 THR A O 1
ATOM 846 N N . VAL A 1 107 ? 4.684 1.066 -9.054 1.00 87.81 107 VAL A N 1
ATOM 847 C CA . VAL A 1 107 ? 4.383 -0.334 -9.372 1.00 87.81 107 VAL A CA 1
ATOM 848 C C . VAL A 1 107 ? 4.979 -0.733 -10.713 1.00 87.81 107 VAL A C 1
ATOM 850 O O . VAL A 1 107 ? 4.908 0.030 -11.671 1.00 87.81 107 VAL A O 1
ATOM 853 N N . VAL A 1 108 ? 5.547 -1.934 -10.781 1.00 88.00 108 VAL A N 1
ATOM 854 C CA . VAL A 1 108 ? 6.128 -2.518 -11.999 1.00 88.00 108 VAL A CA 1
ATOM 855 C C . VAL A 1 108 ? 5.406 -3.809 -12.355 1.00 88.00 108 VAL A C 1
ATOM 857 O O . VAL A 1 108 ? 4.909 -4.518 -11.473 1.00 88.00 108 VAL A O 1
ATOM 860 N N . ASN A 1 109 ? 5.341 -4.124 -13.648 1.00 83.50 109 ASN A N 1
ATOM 861 C CA . ASN A 1 109 ? 4.818 -5.405 -14.103 1.00 83.50 109 ASN A CA 1
ATOM 862 C C . ASN A 1 109 ? 5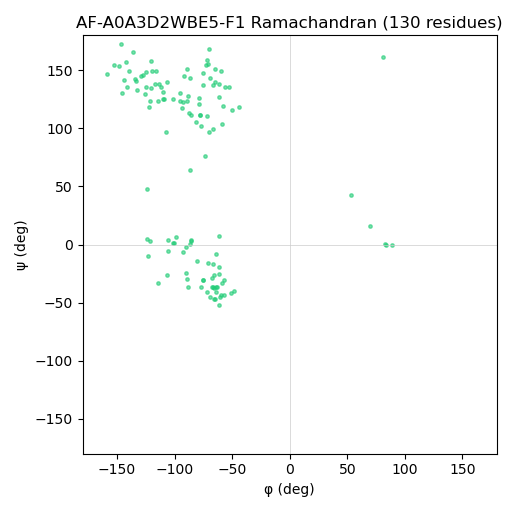.937 -6.446 -14.091 1.00 83.50 109 ASN A C 1
ATOM 864 O O . ASN A 1 109 ? 6.864 -6.391 -14.897 1.00 83.50 109 ASN A O 1
ATOM 868 N N . ASN A 1 110 ? 5.828 -7.415 -13.193 1.00 75.38 110 ASN A N 1
ATOM 869 C CA . ASN A 1 110 ? 6.717 -8.557 -13.125 1.00 75.38 110 ASN A CA 1
ATOM 870 C C . ASN A 1 110 ? 5.970 -9.802 -13.620 1.00 75.38 110 ASN A C 1
ATOM 872 O O . ASN A 1 110 ? 5.217 -10.432 -12.877 1.00 75.38 110 ASN A O 1
ATOM 876 N N . ASN A 1 111 ? 6.155 -10.151 -14.896 1.00 78.50 111 ASN A N 1
ATOM 877 C CA . ASN A 1 111 ? 5.586 -11.358 -15.509 1.00 78.50 111 ASN A CA 1
ATOM 878 C C . ASN A 1 111 ? 4.058 -11.503 -15.330 1.00 78.50 111 ASN A C 1
ATOM 880 O O . ASN A 1 111 ? 3.546 -12.585 -15.045 1.00 78.50 111 ASN A O 1
ATOM 884 N N . GLY A 1 112 ? 3.315 -10.405 -15.497 1.00 76.31 112 GLY A N 1
ATOM 885 C CA . GLY A 1 112 ? 1.854 -10.370 -15.373 1.00 76.31 112 GLY A CA 1
ATOM 886 C C . GLY A 1 112 ? 1.345 -10.100 -13.956 1.00 76.31 112 GLY A C 1
ATOM 887 O O . GLY A 1 112 ? 0.133 -10.012 -13.756 1.00 76.31 112 GLY A O 1
ATOM 888 N N . ARG A 1 113 ? 2.245 -9.934 -12.979 1.00 77.56 113 ARG A N 1
ATOM 889 C CA . ARG A 1 113 ? 1.920 -9.537 -11.608 1.00 77.56 113 ARG A CA 1
ATOM 890 C C . ARG A 1 113 ? 2.422 -8.121 -11.344 1.00 77.56 113 ARG A C 1
ATOM 892 O O . ARG A 1 113 ? 3.601 -7.837 -11.514 1.00 77.56 113 ARG A O 1
ATOM 899 N N . TRP A 1 114 ? 1.527 -7.241 -10.909 1.00 81.44 114 TRP A N 1
ATOM 900 C CA . TRP A 1 114 ? 1.900 -5.898 -10.468 1.00 81.44 114 TRP A CA 1
ATOM 901 C C . TRP A 1 114 ? 2.471 -5.946 -9.053 1.00 81.44 114 TRP A C 1
ATOM 903 O O . TRP A 1 114 ? 1.831 -6.482 -8.145 1.00 81.44 114 TRP A O 1
ATOM 913 N N . GLU A 1 115 ? 3.669 -5.394 -8.880 1.00 83.56 115 GLU A N 1
ATOM 914 C CA . GLU A 1 115 ? 4.415 -5.398 -7.617 1.00 83.56 115 GLU A CA 1
ATOM 915 C C . GLU A 1 115 ? 4.876 -3.977 -7.266 1.00 83.56 115 GLU A C 1
ATOM 917 O O . GLU A 1 115 ? 5.197 -3.186 -8.151 1.00 83.56 115 GLU A O 1
ATOM 922 N N . ILE A 1 116 ? 4.905 -3.643 -5.974 1.00 83.50 116 ILE A N 1
ATOM 923 C CA . ILE A 1 116 ? 5.362 -2.353 -5.445 1.00 83.50 116 ILE A CA 1
ATOM 924 C C . ILE A 1 116 ? 6.892 -2.343 -5.445 1.00 83.50 116 ILE A C 1
ATOM 926 O O . ILE A 1 116 ? 7.525 -3.057 -4.666 1.00 83.50 116 ILE A O 1
ATOM 930 N N . ALA A 1 117 ? 7.482 -1.519 -6.306 1.00 81.81 117 ALA A N 1
ATOM 931 C CA . ALA A 1 117 ? 8.926 -1.334 -6.420 1.00 81.81 117 ALA A CA 1
ATOM 932 C C . ALA A 1 117 ? 9.462 -0.235 -5.487 1.00 81.81 117 ALA A C 1
ATOM 934 O O . ALA A 1 117 ? 10.597 -0.321 -5.022 1.00 81.81 117 ALA A O 1
ATOM 935 N N . ALA A 1 118 ? 8.648 0.784 -5.184 1.00 77.75 118 ALA A N 1
ATOM 936 C CA . ALA A 1 118 ? 9.015 1.871 -4.277 1.00 77.75 118 ALA A CA 1
ATOM 937 C C . ALA A 1 118 ? 7.790 2.494 -3.588 1.00 77.75 118 ALA A C 1
ATOM 939 O O . ALA A 1 118 ? 6.685 2.479 -4.134 1.00 77.75 118 ALA A O 1
ATOM 940 N N . ILE A 1 119 ? 8.007 3.081 -2.405 1.00 76.31 119 ILE A N 1
ATOM 941 C CA . ILE A 1 119 ? 7.023 3.874 -1.653 1.00 76.31 119 ILE A CA 1
ATOM 942 C C . ILE A 1 119 ? 7.626 5.248 -1.353 1.00 76.31 119 ILE A C 1
ATOM 944 O O . ILE A 1 119 ? 8.775 5.347 -0.932 1.00 76.31 119 ILE A O 1
ATOM 948 N N . GLY A 1 120 ? 6.841 6.310 -1.541 1.00 69.62 120 GLY A N 1
ATOM 949 C CA . GLY A 1 120 ? 7.195 7.667 -1.109 1.00 69.62 120 GLY A CA 1
ATOM 950 C C . GLY A 1 120 ? 8.107 8.451 -2.058 1.00 69.62 120 GLY A C 1
ATOM 951 O O . GLY A 1 120 ? 8.410 9.604 -1.764 1.00 69.62 120 GLY A O 1
ATOM 952 N N . GLN A 1 121 ? 8.508 7.875 -3.194 1.00 53.84 121 GLN A N 1
ATOM 953 C CA . GLN A 1 121 ? 9.151 8.612 -4.283 1.00 53.84 121 GLN A CA 1
ATOM 954 C C . GLN A 1 121 ? 8.202 8.732 -5.475 1.00 53.84 121 GLN A C 1
ATOM 956 O O . GLN A 1 121 ? 7.705 7.729 -5.986 1.00 53.84 121 GLN A O 1
ATOM 961 N N . GLU A 1 122 ? 7.967 9.966 -5.922 1.00 49.53 122 GLU A N 1
ATOM 962 C CA . GLU A 1 122 ? 7.507 10.220 -7.285 1.00 49.53 122 GLU A CA 1
ATOM 963 C C . GLU A 1 122 ? 8.691 9.938 -8.215 1.00 49.53 122 GLU A C 1
ATOM 965 O O . GLU A 1 122 ? 9.709 10.630 -8.178 1.00 49.53 122 GLU A O 1
ATOM 970 N N . VAL A 1 123 ? 8.593 8.867 -8.996 1.00 54.03 123 VAL A N 1
ATOM 971 C CA . VAL A 1 123 ? 9.550 8.570 -10.067 1.00 54.03 123 VAL A CA 1
ATOM 972 C C . VAL A 1 123 ? 9.337 9.529 -11.236 1.00 54.03 123 VAL A C 1
ATOM 974 O O . VAL A 1 123 ? 8.239 10.061 -11.416 1.00 54.03 123 VAL A O 1
ATOM 977 N N . SER A 1 124 ? 10.391 9.764 -12.022 1.00 51.62 124 SER A N 1
ATOM 978 C CA . SER A 1 124 ? 10.359 10.658 -13.182 1.00 51.62 124 SER A CA 1
ATOM 979 C C . SER A 1 124 ? 9.170 10.327 -14.087 1.00 51.62 124 SER A C 1
ATOM 981 O O . SER A 1 124 ? 9.071 9.223 -14.627 1.00 51.62 124 SER A O 1
ATOM 983 N N . GLN A 1 125 ? 8.248 11.282 -14.208 1.00 50.78 125 GLN A N 1
ATOM 984 C CA . GLN A 1 125 ? 7.076 11.149 -15.064 1.00 50.78 125 GLN A CA 1
ATOM 985 C C . GLN A 1 125 ? 7.513 11.171 -16.528 1.00 50.78 125 GLN A C 1
ATOM 987 O O . GLN A 1 125 ? 8.439 11.892 -16.903 1.00 50.78 125 GLN A O 1
ATOM 992 N N . ILE A 1 126 ? 6.841 10.376 -17.358 1.00 51.25 126 ILE A N 1
ATOM 993 C CA . ILE A 1 126 ? 6.986 10.499 -18.805 1.00 51.25 126 ILE A CA 1
ATOM 994 C C . ILE A 1 126 ? 6.085 11.657 -19.237 1.00 51.25 126 ILE A C 1
ATOM 996 O O . ILE A 1 126 ? 4.864 11.504 -19.291 1.00 51.25 126 ILE A O 1
ATOM 1000 N N . ASP A 1 127 ? 6.678 12.807 -19.556 1.00 45.03 127 ASP A N 1
ATOM 1001 C CA . ASP A 1 127 ? 5.968 13.871 -20.263 1.00 45.03 127 ASP A CA 1
ATOM 1002 C C . ASP A 1 127 ? 5.650 13.372 -21.676 1.00 45.03 127 ASP A C 1
ATOM 1004 O O . ASP A 1 127 ? 6.491 13.371 -22.577 1.00 45.03 127 ASP A O 1
ATOM 1008 N N . THR A 1 128 ? 4.420 12.911 -21.886 1.00 42.59 128 THR A N 1
ATOM 1009 C CA . THR A 1 128 ? 3.894 12.697 -23.238 1.00 42.59 128 THR A CA 1
ATOM 1010 C C . THR A 1 128 ? 3.591 14.060 -23.865 1.00 42.59 128 THR A C 1
ATOM 1012 O O . THR A 1 128 ? 2.437 14.475 -23.951 1.00 42.59 128 THR A O 1
ATOM 1015 N N . GLU A 1 129 ? 4.621 14.787 -24.303 1.00 39.88 129 GLU A N 1
ATOM 1016 C CA . GLU A 1 129 ? 4.425 15.869 -25.269 1.00 39.88 129 GLU A CA 1
ATOM 1017 C C . GLU A 1 129 ? 4.059 15.244 -26.620 1.00 39.88 129 GLU A C 1
ATOM 1019 O O . GLU A 1 129 ? 4.908 14.797 -27.396 1.00 39.88 129 GLU A O 1
ATOM 1024 N N . SER A 1 130 ? 2.755 15.195 -26.893 1.00 41.31 130 SER A N 1
ATOM 1025 C CA . SER A 1 130 ? 2.208 14.929 -28.216 1.00 41.31 130 SER A CA 1
ATOM 1026 C C . SER A 1 130 ? 2.715 15.991 -29.194 1.00 41.31 130 SER A C 1
ATOM 1028 O O . SER A 1 130 ? 2.233 17.123 -29.188 1.00 41.31 130 SER A O 1
ATOM 1030 N N . HIS A 1 131 ? 3.688 15.630 -30.026 1.00 38.00 131 HIS A N 1
ATOM 1031 C CA . HIS A 1 131 ? 3.990 16.381 -31.238 1.00 38.00 131 HIS A CA 1
ATOM 1032 C C . HIS A 1 131 ? 2.939 16.012 -32.296 1.00 38.00 131 HIS A C 1
ATOM 1034 O O . HIS A 1 131 ? 2.888 14.861 -32.737 1.00 38.00 131 HIS A O 1
ATOM 1040 N N . GLU A 1 132 ? 2.081 16.979 -32.637 1.00 37.50 132 GLU A N 1
ATOM 1041 C CA . GLU A 1 132 ? 1.337 17.011 -33.907 1.00 37.50 132 GLU A CA 1
ATOM 1042 C C . GLU A 1 132 ? 2.279 17.246 -35.097 1.00 37.50 132 GLU A C 1
ATOM 1044 O O . GLU A 1 132 ? 3.279 17.987 -34.937 1.00 37.50 132 GLU A O 1
#

Sequence (132 aa):
TWTNKDGNYDIGGMQYIYTPMSANFAEYSLWNFYEDMDLYITQYGRDKLI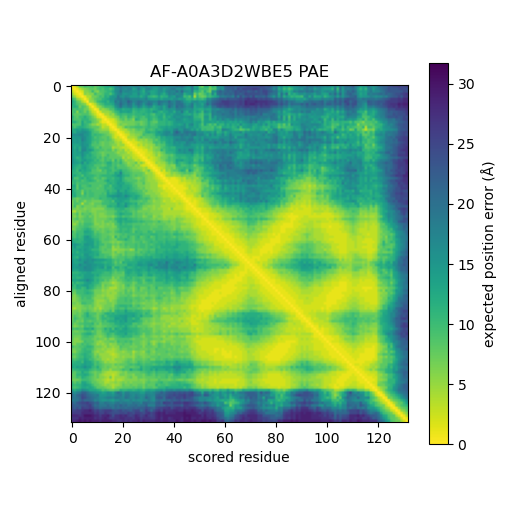EVTSVTAEPAVSAVYEITGEDGNPVSLEAYTVKANWEYGTETSMDTSQMQKSAVFTVVNNNGRWEIAAIGQEVSQIDTESHE

Mean predicted aligned error: 10.5 Å

Radius of gyration: 17.33 Å; Cα contacts (8 Å, |Δi|>4): 228; chains: 1; bounding box: 39×31×60 Å